Protein AF-A0A4S8JT62-F1 (afdb_monomer_lite)

Foldseek 3Di:
DDLLVLLVVLQCQLPDPDHDQLFAPPDPVDHVVVVVNLVSLLVNLVQCVDPVSVVVDDPVSLVSNLVSLVSSLVVLLVSLVVQLVVLLVVLVVVDVDPPVSLVVSLVSSVRGRHVSNLVSSVSSDDPVSVVSSVVSVVVSDRPPPPPPPPDDDDPDDDDDDDD

Organism: Musa balbisiana (NCBI:txid52838)

InterPro domains:
  IPR039900 Pat1-like [PTHR21551] (1-146)

Sequence (163 aa):
MELNALGACLAAIVCSPEQPPLRPVGSSAGDGATVVVKSILDRATDLLSDPQAANSCSISNRTLWQASFDAFFGLLTKYCLSKYDSILQMLLIQAPNDAIVGSEATRAISREMPVDLLRASLPHTDEHQHKVLLDFAQRLMPVTGFSAHGSDSGSVTYESVPG

pLDDT: mean 82.39, std 18.38, range [33.06, 98.44]

Secondary structure (DSSP, 8-state):
--HHHHHHHHHHHHH-SS----PPTT-TT--HHHHHHHHHHHHHHHHHH-HHHHHHS-HHHHHHHHHHHHHHHHHHHHHHHHHHHHHHHHHHHH---HHHHHHHHHHHHHHHS-HHHHHHHGGG--HHHHHHHHHHHHHHS-----------------PPPP-

Radius of gyration: 24.17 Å; chains: 1; bounding box: 38×58×89 Å

Structure (mmCIF, N/CA/C/O backbone):
data_AF-A0A4S8JT62-F1
#
_entry.id   AF-A0A4S8JT62-F1
#
loop_
_atom_site.group_PDB
_atom_site.id
_atom_site.type_symbol
_atom_site.label_atom_id
_atom_site.label_alt_id
_atom_site.label_comp_id
_atom_site.label_asym_id
_atom_site.label_entity_id
_atom_site.label_seq_id
_atom_site.pdbx_PDB_ins_code
_atom_site.Cartn_x
_atom_site.Cartn_y
_atom_site.Cartn_z
_atom_site.occupancy
_atom_site.B_iso_or_equiv
_atom_site.auth_seq_id
_atom_site.auth_comp_id
_atom_site.auth_asym_id
_atom_site.auth_atom_id
_atom_site.pdbx_PDB_model_num
ATOM 1 N N . MET A 1 1 ? 0.678 -2.552 -18.488 1.00 83.25 1 MET A N 1
ATOM 2 C CA . MET A 1 1 ? 1.171 -1.173 -18.285 1.00 83.25 1 MET A CA 1
ATOM 3 C C . MET A 1 1 ? 2.641 -1.235 -17.919 1.00 83.25 1 MET A C 1
ATOM 5 O O . MET A 1 1 ? 3.021 -2.193 -17.251 1.00 83.25 1 MET A O 1
ATOM 9 N N . GLU A 1 2 ? 3.416 -0.249 -18.368 1.00 90.94 2 GL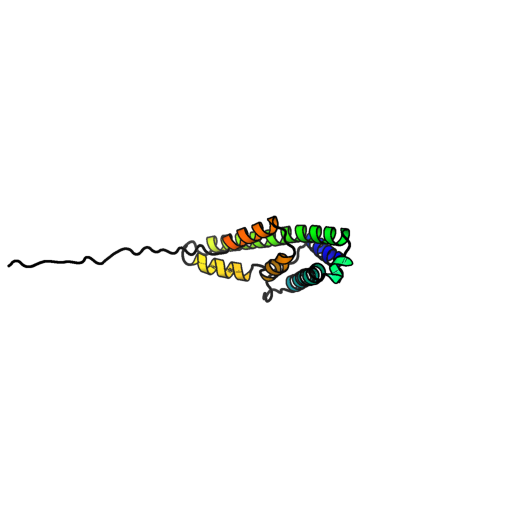U A N 1
ATOM 10 C CA . GLU A 1 2 ? 4.840 -0.071 -18.049 1.00 90.94 2 GLU A CA 1
ATOM 11 C C . GLU A 1 2 ? 5.031 0.629 -16.696 1.00 90.94 2 GLU A C 1
ATOM 13 O O . GLU A 1 2 ? 4.135 1.335 -16.229 1.00 90.94 2 GLU A O 1
ATOM 18 N N . LEU A 1 3 ? 6.210 0.475 -16.085 1.00 92.38 3 LEU A N 1
ATOM 19 C CA . LEU A 1 3 ? 6.491 0.973 -14.732 1.00 92.38 3 LEU A CA 1
ATOM 20 C C . LEU A 1 3 ? 6.310 2.499 -14.593 1.00 92.38 3 LEU A C 1
ATOM 22 O O . LEU A 1 3 ? 5.787 2.977 -13.589 1.00 92.38 3 LEU A O 1
ATOM 26 N N . ASN A 1 4 ? 6.680 3.272 -15.618 1.00 93.19 4 ASN A N 1
ATOM 27 C CA . ASN A 1 4 ? 6.497 4.727 -15.630 1.00 93.19 4 ASN A CA 1
ATOM 28 C C . ASN A 1 4 ? 5.013 5.140 -15.612 1.00 93.19 4 ASN A C 1
ATOM 30 O O . ASN A 1 4 ? 4.646 6.079 -14.911 1.00 93.19 4 ASN A O 1
ATOM 34 N N . ALA A 1 5 ? 4.157 4.427 -16.347 1.00 95.25 5 ALA A N 1
ATOM 35 C CA . ALA A 1 5 ? 2.722 4.668 -16.382 1.00 95.25 5 ALA A CA 1
ATOM 36 C C . ALA A 1 5 ? 2.072 4.307 -15.041 1.00 95.25 5 ALA A C 1
ATOM 38 O O . ALA A 1 5 ? 1.215 5.043 -14.562 1.00 95.25 5 ALA A O 1
ATOM 39 N N . LEU A 1 6 ? 2.517 3.217 -14.406 1.00 96.62 6 LEU A N 1
ATOM 40 C CA . LEU A 1 6 ? 2.078 2.847 -13.057 1.00 96.62 6 LEU A CA 1
ATOM 41 C C . LEU A 1 6 ? 2.457 3.926 -12.030 1.00 96.62 6 LEU A C 1
ATOM 43 O O . LEU A 1 6 ? 1.610 4.333 -11.236 1.00 96.62 6 LEU A O 1
ATOM 47 N N . GLY A 1 7 ? 3.692 4.438 -12.093 1.00 96.38 7 GLY A N 1
ATOM 48 C CA . GLY A 1 7 ? 4.142 5.549 -11.250 1.00 96.38 7 GLY A CA 1
ATOM 49 C C . GLY A 1 7 ? 3.297 6.807 -11.458 1.00 96.38 7 GLY A C 1
ATOM 50 O O . GLY A 1 7 ? 2.800 7.385 -10.495 1.00 96.38 7 GLY A O 1
ATOM 51 N N . ALA A 1 8 ? 3.030 7.177 -12.713 1.00 96.50 8 ALA A N 1
ATOM 52 C CA . ALA A 1 8 ? 2.161 8.308 -13.035 1.00 96.50 8 ALA A CA 1
ATOM 53 C C . ALA A 1 8 ? 0.728 8.136 -12.495 1.00 96.50 8 ALA A C 1
ATOM 55 O O . ALA A 1 8 ? 0.136 9.107 -12.028 1.00 96.50 8 ALA A O 1
ATOM 56 N N . CYS A 1 9 ? 0.174 6.918 -12.503 1.00 97.25 9 CYS A N 1
ATOM 57 C CA . CYS A 1 9 ? -1.130 6.646 -11.897 1.00 97.25 9 CYS A CA 1
ATOM 58 C C . CYS A 1 9 ? -1.132 6.869 -10.377 1.00 97.25 9 CYS A C 1
ATOM 60 O O . CYS A 1 9 ? -2.070 7.479 -9.866 1.00 97.25 9 CYS A O 1
ATOM 62 N N . LEU A 1 10 ? -0.091 6.434 -9.655 1.00 97.44 10 LEU A N 1
ATOM 63 C CA . LEU A 1 10 ? 0.035 6.722 -8.218 1.00 97.44 10 LEU A CA 1
ATOM 64 C C . LEU A 1 10 ? 0.201 8.220 -7.956 1.00 97.44 10 LEU A C 1
ATOM 66 O O . LEU A 1 10 ? -0.480 8.770 -7.092 1.00 97.44 10 LEU A O 1
ATOM 70 N N . ALA A 1 11 ? 1.041 8.897 -8.740 1.00 96.88 11 ALA A N 1
ATOM 71 C CA . ALA A 1 11 ? 1.215 10.340 -8.638 1.00 96.88 11 ALA A CA 1
ATOM 72 C C . ALA A 1 11 ? -0.112 11.085 -8.860 1.00 96.88 11 ALA A C 1
ATOM 74 O O . ALA A 1 11 ? -0.444 11.987 -8.097 1.00 96.88 11 ALA A O 1
ATOM 75 N N . ALA A 1 12 ? -0.918 10.668 -9.841 1.00 96.56 12 ALA A N 1
ATOM 76 C CA . ALA A 1 12 ? -2.232 11.255 -10.093 1.00 96.56 12 ALA A CA 1
ATOM 77 C C . ALA A 1 12 ? -3.192 11.095 -8.902 1.00 96.56 12 ALA A C 1
ATOM 79 O O . ALA A 1 12 ? -3.928 12.025 -8.585 1.00 96.56 12 ALA A O 1
ATOM 80 N N . ILE A 1 13 ? -3.159 9.951 -8.210 1.00 96.19 13 ILE A N 1
ATOM 81 C CA . ILE A 1 13 ? -3.948 9.729 -6.989 1.00 96.19 13 ILE A CA 1
ATOM 82 C C . ILE A 1 13 ? -3.513 10.692 -5.882 1.00 96.19 13 ILE A C 1
ATOM 84 O O . ILE A 1 13 ? -4.358 11.323 -5.251 1.00 96.19 13 ILE A O 1
ATOM 88 N N . VAL A 1 14 ? -2.202 10.824 -5.662 1.00 96.25 14 VAL A N 1
ATOM 89 C CA . VAL A 1 14 ? -1.638 11.702 -4.626 1.00 96.25 14 VAL A CA 1
ATOM 90 C C . VAL A 1 14 ? -1.931 13.174 -4.918 1.00 96.25 14 VAL A C 1
ATOM 92 O O . VAL A 1 14 ? -2.268 13.929 -4.009 1.00 96.25 14 VAL A O 1
ATOM 95 N N . CYS A 1 15 ? -1.828 13.582 -6.182 1.00 94.75 15 CYS A N 1
ATOM 96 C CA . CYS A 1 15 ? -2.073 14.952 -6.621 1.00 94.75 15 CYS A CA 1
ATOM 97 C C . CYS A 1 15 ? -3.563 15.290 -6.784 1.00 94.75 15 CYS A C 1
ATOM 99 O O . CYS A 1 15 ? -3.887 16.445 -7.065 1.00 94.75 15 CYS A O 1
ATOM 101 N N . SER A 1 16 ? -4.467 14.319 -6.631 1.00 95.25 16 SER A N 1
ATOM 102 C CA . SER A 1 16 ? -5.902 14.565 -6.747 1.00 95.25 16 SER A CA 1
ATOM 103 C C . SER A 1 16 ? -6.385 15.490 -5.620 1.00 95.25 16 SER A C 1
ATOM 105 O O . SER A 1 16 ? -6.052 15.247 -4.454 1.00 95.25 16 SER A O 1
ATOM 107 N N . PRO A 1 17 ? -7.206 16.518 -5.922 1.00 89.56 17 PRO A N 1
ATOM 108 C CA . PRO A 1 17 ? -7.830 17.354 -4.894 1.00 89.56 17 PRO A CA 1
ATOM 109 C C . PRO A 1 17 ? -8.825 16.561 -4.034 1.00 89.56 17 PRO A C 1
ATOM 111 O O . PRO A 1 17 ? -9.055 16.911 -2.880 1.00 89.56 17 PRO A O 1
ATOM 114 N N . GLU A 1 18 ? -9.380 15.479 -4.584 1.00 92.00 18 GLU A N 1
ATOM 115 C CA . GLU A 1 18 ? -10.240 14.530 -3.885 1.00 92.00 18 GLU A CA 1
ATOM 116 C C . GLU A 1 18 ? -9.605 13.142 -3.975 1.00 92.00 18 GLU A C 1
ATOM 118 O O . GLU A 1 18 ? -9.593 12.507 -5.036 1.00 92.00 18 GLU A O 1
ATOM 123 N N . GLN A 1 19 ? -9.001 12.687 -2.876 1.00 91.19 19 GLN A N 1
ATOM 124 C CA . GLN A 1 19 ? -8.362 11.376 -2.865 1.00 91.19 19 GLN A CA 1
ATOM 125 C C . GLN A 1 19 ? -9.421 10.273 -2.780 1.00 91.19 19 GLN A C 1
ATOM 127 O O . GLN A 1 19 ? -10.398 10.404 -2.037 1.00 91.19 19 GLN A O 1
ATOM 132 N N . PRO A 1 20 ? -9.242 9.168 -3.522 1.00 89.62 20 PRO A N 1
ATOM 133 C CA . PRO A 1 20 ? -10.223 8.107 -3.531 1.00 89.62 20 PRO A CA 1
ATOM 134 C C . PRO A 1 20 ? -10.307 7.433 -2.153 1.00 89.62 20 PRO A C 1
ATOM 136 O O . PRO A 1 20 ? -9.300 7.309 -1.448 1.00 89.62 20 PRO A O 1
ATOM 139 N N . PRO A 1 21 ? -11.488 6.933 -1.764 1.00 90.00 21 PRO A N 1
ATOM 140 C CA . PRO A 1 21 ? -11.632 6.207 -0.515 1.00 90.00 21 PRO A CA 1
ATOM 141 C C . PRO A 1 21 ? -10.896 4.862 -0.601 1.00 90.00 21 PRO A C 1
ATOM 143 O O . PRO A 1 21 ? -11.281 3.978 -1.365 1.00 90.00 21 PRO A O 1
ATOM 146 N N . LEU A 1 22 ? -9.861 4.689 0.221 1.00 94.06 22 LEU A N 1
ATOM 147 C CA . LEU A 1 22 ? -9.063 3.462 0.308 1.00 94.06 22 LEU A CA 1
ATOM 148 C C . LEU A 1 22 ? -9.745 2.427 1.217 1.00 94.06 22 LEU A C 1
ATOM 150 O O . LEU A 1 22 ? -9.247 2.102 2.288 1.00 94.06 22 LEU A O 1
ATOM 154 N N . ARG A 1 23 ? -10.935 1.952 0.837 1.00 93.38 23 ARG A N 1
ATOM 155 C CA . ARG A 1 23 ? -11.677 0.935 1.612 1.00 93.38 23 ARG A CA 1
ATOM 156 C C . ARG A 1 23 ? -11.108 -0.467 1.366 1.00 93.38 23 ARG A C 1
ATOM 158 O O . ARG A 1 23 ? -10.587 -0.700 0.283 1.00 93.38 23 ARG A O 1
ATOM 165 N N . PRO A 1 24 ? -11.217 -1.426 2.293 1.00 92.38 24 PRO A N 1
ATOM 166 C CA . PRO A 1 24 ? -10.809 -2.803 2.012 1.00 92.38 24 PRO A CA 1
ATOM 167 C C . PRO A 1 24 ? -11.625 -3.435 0.878 1.00 92.38 24 PRO A C 1
ATOM 169 O O . PRO A 1 24 ? -12.753 -3.015 0.595 1.00 92.38 24 PRO A O 1
ATOM 172 N N . VAL A 1 25 ? -11.055 -4.464 0.248 1.00 92.56 25 VAL A N 1
ATOM 173 C CA . VAL A 1 25 ? -11.743 -5.235 -0.796 1.00 92.56 25 VAL A CA 1
ATOM 174 C C . VAL A 1 25 ? -12.981 -5.916 -0.204 1.00 92.56 25 VAL A C 1
ATOM 176 O O . VAL A 1 25 ? -12.954 -6.439 0.910 1.00 92.56 25 VAL A O 1
ATOM 179 N N . GLY A 1 26 ? -14.092 -5.887 -0.939 1.00 89.31 26 GLY A N 1
ATOM 180 C CA . GLY A 1 26 ? -15.390 -6.394 -0.493 1.00 89.31 26 GLY A CA 1
ATOM 181 C C . GLY A 1 26 ? -16.186 -5.428 0.391 1.00 89.31 26 GLY A C 1
ATOM 182 O O . GLY A 1 26 ? -17.219 -5.816 0.940 1.00 89.31 26 GLY A O 1
ATOM 183 N N . SER A 1 27 ? -15.746 -4.172 0.545 1.00 89.38 27 SER A N 1
ATOM 184 C CA . SER A 1 27 ? -16.517 -3.157 1.270 1.00 89.38 27 SER A CA 1
ATOM 185 C C . SER A 1 27 ? -17.867 -2.888 0.592 1.00 89.38 27 SER A C 1
ATOM 187 O O . SER A 1 27 ? -17.935 -2.583 -0.598 1.00 89.38 27 SER A O 1
ATOM 189 N N . SER A 1 28 ? -18.956 -2.929 1.366 1.00 88.56 28 SER A N 1
ATOM 190 C CA . SER A 1 28 ? -20.326 -2.691 0.872 1.00 88.56 28 SER A CA 1
ATOM 191 C C . SER A 1 28 ? -20.547 -1.287 0.291 1.00 88.56 28 SER A C 1
ATOM 193 O O . SER A 1 28 ? -21.410 -1.107 -0.562 1.00 88.56 28 SER A O 1
ATOM 195 N N . ALA A 1 29 ? -19.745 -0.303 0.709 1.00 88.25 29 ALA A N 1
ATOM 196 C CA . ALA A 1 29 ? -19.757 1.061 0.175 1.00 88.25 29 ALA A CA 1
ATOM 197 C C . ALA A 1 29 ? -18.949 1.213 -1.134 1.00 88.25 29 ALA A C 1
ATOM 199 O O . ALA A 1 29 ? -18.743 2.332 -1.609 1.00 88.25 29 ALA A O 1
ATOM 200 N N . GLY A 1 30 ? -18.467 0.100 -1.694 1.00 92.31 30 GLY A N 1
ATOM 201 C CA . GLY A 1 30 ? -17.650 0.039 -2.899 1.00 92.31 30 GLY A CA 1
ATOM 202 C C . GLY A 1 30 ? -16.148 0.074 -2.612 1.00 92.31 30 GLY A C 1
ATOM 203 O O . GLY A 1 30 ? -15.668 0.827 -1.757 1.00 92.31 30 GLY A O 1
ATOM 204 N N . ASP A 1 31 ? -15.412 -0.722 -3.385 1.00 94.88 31 ASP A N 1
ATOM 205 C CA . ASP A 1 31 ? -13.972 -0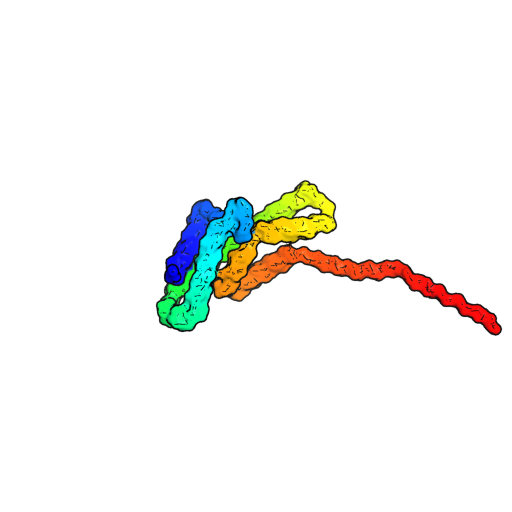.979 -3.274 1.00 94.88 31 ASP A CA 1
ATOM 206 C C . ASP A 1 31 ? -13.212 -0.750 -4.596 1.00 94.88 31 ASP A C 1
ATOM 208 O O . ASP A 1 31 ? -12.023 -1.047 -4.692 1.00 94.88 31 ASP A O 1
ATOM 212 N N . GLY A 1 32 ? -13.870 -0.185 -5.616 1.00 94.69 32 GLY A N 1
ATOM 213 C CA . GLY A 1 32 ? -13.301 -0.054 -6.963 1.00 94.69 32 GLY A CA 1
ATOM 214 C C . GLY A 1 32 ? -11.968 0.699 -7.003 1.00 94.69 32 GLY A C 1
ATOM 215 O O . GLY A 1 32 ? -11.046 0.280 -7.700 1.00 94.69 32 GLY A O 1
ATOM 216 N N . ALA A 1 33 ? -11.823 1.761 -6.205 1.00 94.69 33 ALA A N 1
ATOM 217 C CA . ALA A 1 33 ? -10.552 2.471 -6.077 1.00 94.69 33 ALA A CA 1
ATOM 218 C C . ALA A 1 33 ? -9.437 1.554 -5.557 1.00 94.69 33 ALA A C 1
ATOM 220 O O . ALA A 1 33 ? -8.357 1.491 -6.139 1.00 94.69 33 ALA A O 1
ATOM 221 N N . THR A 1 34 ? -9.717 0.801 -4.497 1.00 95.88 34 THR A N 1
ATOM 222 C CA . THR A 1 34 ? -8.774 -0.149 -3.907 1.00 95.88 34 THR A CA 1
ATOM 223 C C . THR A 1 34 ? -8.394 -1.251 -4.881 1.00 95.88 34 THR A C 1
ATOM 225 O O . THR A 1 34 ? -7.214 -1.564 -4.994 1.00 95.88 34 THR A O 1
ATOM 228 N N . VAL A 1 35 ? -9.347 -1.799 -5.637 1.00 96.81 35 VAL A N 1
ATOM 229 C CA . VAL A 1 35 ? -9.067 -2.823 -6.657 1.00 96.81 35 VAL A CA 1
ATOM 230 C C . VAL A 1 35 ? -8.120 -2.289 -7.736 1.00 96.81 35 VAL A C 1
ATOM 232 O O . VAL A 1 35 ? -7.162 -2.971 -8.108 1.00 96.81 35 V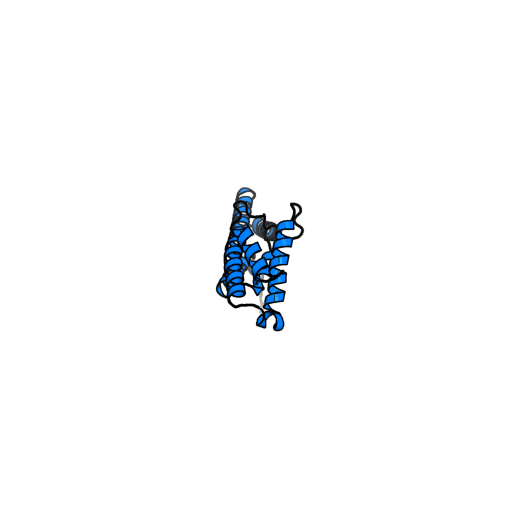AL A O 1
ATOM 235 N N . VAL A 1 36 ? -8.336 -1.058 -8.210 1.00 97.00 36 VAL A N 1
ATOM 236 C CA . VAL A 1 36 ? -7.465 -0.420 -9.212 1.00 97.00 36 VAL A CA 1
ATOM 237 C C . VAL A 1 36 ? -6.066 -0.173 -8.650 1.00 97.00 36 VAL A C 1
ATOM 239 O O . VAL A 1 36 ? -5.080 -0.555 -9.278 1.00 97.00 36 VAL A O 1
ATOM 242 N N . VAL A 1 37 ? -5.963 0.414 -7.456 1.00 97.81 37 VAL A N 1
ATOM 243 C CA . VAL A 1 37 ? -4.667 0.694 -6.818 1.00 97.81 37 VAL A CA 1
ATOM 244 C C . VAL A 1 37 ? -3.909 -0.594 -6.518 1.00 97.81 37 VAL A C 1
ATOM 246 O O . VAL A 1 37 ? -2.722 -0.689 -6.817 1.00 97.81 37 VAL A O 1
ATOM 249 N N . LYS A 1 38 ? -4.591 -1.620 -6.003 1.00 97.88 38 LYS A N 1
ATOM 250 C CA . LYS A 1 38 ? -4.000 -2.940 -5.784 1.00 97.88 38 LYS A CA 1
ATOM 251 C C . LYS A 1 38 ? -3.457 -3.520 -7.090 1.00 97.88 38 LYS A C 1
ATOM 253 O O . LYS A 1 38 ? -2.326 -3.980 -7.116 1.00 97.88 38 LYS A O 1
ATOM 258 N N . SER A 1 39 ? -4.217 -3.423 -8.182 1.00 97.94 39 SER A N 1
ATOM 259 C CA . SER A 1 39 ? -3.780 -3.902 -9.500 1.00 97.94 39 SER A CA 1
ATOM 260 C C . SER A 1 39 ? -2.539 -3.159 -10.016 1.00 97.94 39 SER A C 1
ATOM 262 O O . SER A 1 39 ? -1.693 -3.762 -10.674 1.00 97.94 39 SER A O 1
ATOM 264 N N . ILE A 1 40 ? -2.403 -1.862 -9.709 1.00 98.00 40 ILE A N 1
ATOM 265 C CA . ILE A 1 40 ? -1.200 -1.073 -10.019 1.00 98.00 40 ILE A CA 1
ATOM 266 C C . ILE A 1 40 ? 0.007 -1.600 -9.233 1.00 98.00 40 ILE A C 1
ATOM 268 O O . ILE A 1 40 ? 1.061 -1.831 -9.827 1.00 98.00 40 ILE A O 1
ATOM 272 N N . LEU A 1 41 ? -0.154 -1.808 -7.923 1.00 98.19 41 LEU A N 1
ATOM 273 C CA . LEU A 1 41 ? 0.903 -2.307 -7.038 1.00 98.19 41 LEU A CA 1
ATOM 274 C C . LEU A 1 41 ? 1.332 -3.731 -7.414 1.00 98.19 41 LEU A C 1
ATOM 276 O O . LEU A 1 41 ? 2.526 -3.976 -7.571 1.00 98.19 41 LEU A O 1
ATOM 280 N N . ASP A 1 42 ? 0.374 -4.634 -7.632 1.00 97.56 42 ASP A N 1
ATOM 281 C CA . ASP A 1 42 ? 0.631 -6.018 -8.045 1.00 97.56 42 ASP A CA 1
ATOM 282 C C . ASP A 1 42 ? 1.392 -6.043 -9.380 1.00 97.56 42 ASP A C 1
ATOM 284 O O . ASP A 1 42 ? 2.421 -6.704 -9.516 1.00 97.56 42 ASP A O 1
ATOM 288 N N . ARG A 1 43 ? 0.951 -5.242 -10.362 1.00 96.12 43 ARG A N 1
ATOM 289 C CA . ARG A 1 43 ? 1.629 -5.170 -11.660 1.00 96.12 43 ARG A CA 1
ATOM 290 C C . ARG A 1 43 ? 3.048 -4.614 -11.544 1.00 96.12 43 ARG A C 1
ATOM 292 O O . ARG A 1 43 ? 3.928 -5.040 -12.292 1.00 96.12 43 ARG A O 1
ATOM 299 N N . ALA A 1 44 ? 3.284 -3.653 -10.655 1.00 95.56 44 ALA A N 1
ATOM 300 C CA . ALA A 1 44 ? 4.630 -3.157 -10.405 1.00 95.56 44 ALA A CA 1
ATOM 301 C C . ALA A 1 44 ? 5.507 -4.234 -9.752 1.00 95.56 44 ALA A C 1
ATOM 303 O O . ALA A 1 44 ? 6.675 -4.353 -10.115 1.00 95.56 44 ALA A O 1
ATOM 304 N N . THR A 1 45 ? 4.950 -5.055 -8.855 1.00 95.56 45 THR A N 1
ATOM 305 C CA . THR A 1 45 ? 5.667 -6.186 -8.252 1.00 95.56 45 THR A CA 1
ATOM 306 C C . THR A 1 45 ? 6.129 -7.164 -9.323 1.00 95.56 45 THR A C 1
ATOM 308 O O . THR A 1 45 ? 7.302 -7.533 -9.319 1.00 95.56 45 THR A O 1
ATOM 311 N N . ASP A 1 46 ? 5.265 -7.512 -10.280 1.00 93.62 46 ASP A N 1
ATOM 312 C CA . ASP A 1 46 ? 5.631 -8.384 -11.403 1.00 93.62 46 ASP A CA 1
ATOM 313 C C . ASP A 1 46 ? 6.813 -7.812 -12.203 1.00 93.62 46 ASP A C 1
ATOM 315 O O . ASP A 1 46 ? 7.794 -8.504 -12.468 1.00 93.62 46 ASP A O 1
ATOM 319 N N . LEU A 1 47 ? 6.741 -6.525 -12.565 1.00 92.06 47 LEU A N 1
ATOM 320 C CA . LEU A 1 47 ? 7.759 -5.857 -13.385 1.00 92.06 47 LEU A CA 1
ATOM 321 C C . LEU A 1 47 ? 9.103 -5.691 -12.670 1.00 92.06 47 LEU A C 1
ATOM 323 O O . LEU A 1 47 ? 10.151 -5.713 -13.311 1.00 92.06 47 LEU A O 1
ATOM 327 N N . LEU A 1 48 ? 9.077 -5.466 -11.357 1.00 90.00 48 LEU A N 1
ATOM 328 C CA . LEU A 1 48 ? 10.282 -5.261 -10.557 1.00 90.00 48 LEU A CA 1
ATOM 329 C C . LEU A 1 48 ? 10.945 -6.580 -10.154 1.00 90.00 48 LEU A C 1
ATOM 331 O O . LEU A 1 48 ? 12.160 -6.596 -9.958 1.00 90.00 48 LEU A O 1
ATOM 335 N N . SER A 1 49 ? 10.163 -7.658 -10.059 1.00 89.12 49 SER A N 1
ATOM 336 C CA . SER A 1 49 ? 10.635 -8.991 -9.670 1.00 89.12 49 SER A CA 1
ATOM 337 C C . SER A 1 49 ? 11.123 -9.825 -10.857 1.00 89.12 49 SER A C 1
ATOM 339 O O . SER A 1 49 ? 11.904 -10.752 -10.653 1.00 89.12 49 SER A O 1
ATOM 341 N N . ASP A 1 50 ? 10.690 -9.519 -12.086 1.00 84.81 50 ASP A N 1
ATOM 342 C CA . ASP A 1 50 ? 11.150 -10.206 -13.297 1.00 84.81 50 ASP A CA 1
ATOM 343 C C . ASP A 1 50 ? 12.597 -9.797 -13.661 1.00 84.81 50 ASP A C 1
ATOM 345 O O . ASP A 1 50 ? 12.840 -8.642 -14.034 1.00 84.81 50 ASP A O 1
ATOM 349 N N . PRO A 1 51 ? 13.574 -10.727 -13.627 1.00 74.00 51 PRO A N 1
ATOM 350 C CA . PRO A 1 51 ? 14.964 -10.442 -13.984 1.00 74.00 51 PRO A CA 1
ATOM 351 C C . PRO A 1 51 ? 15.148 -9.963 -15.431 1.00 74.00 51 PRO A C 1
ATOM 353 O O . PRO A 1 51 ? 16.104 -9.244 -15.721 1.00 74.00 51 PRO A O 1
ATOM 356 N N . GLN A 1 52 ? 14.260 -10.355 -16.352 1.00 73.81 52 GLN A N 1
ATOM 357 C CA . GLN A 1 52 ? 14.330 -9.944 -17.757 1.00 73.81 52 GLN A CA 1
ATOM 358 C C . GLN A 1 52 ? 13.806 -8.517 -17.937 1.00 73.81 52 GLN A C 1
ATOM 360 O O . GLN A 1 52 ? 14.490 -7.685 -18.538 1.00 73.81 52 GLN A O 1
ATOM 365 N N . ALA A 1 53 ? 12.655 -8.196 -17.337 1.00 68.81 53 ALA A N 1
ATOM 366 C CA . ALA A 1 53 ? 12.143 -6.827 -17.280 1.00 68.81 53 ALA A CA 1
ATOM 367 C C . ALA A 1 53 ? 13.093 -5.885 -16.521 1.00 68.81 53 ALA A C 1
ATOM 369 O O . ALA A 1 53 ? 13.194 -4.693 -16.838 1.00 68.81 53 ALA A O 1
ATOM 370 N N . ALA A 1 54 ? 13.841 -6.420 -15.550 1.00 63.19 54 ALA A N 1
ATOM 371 C CA . ALA A 1 54 ? 14.769 -5.636 -14.760 1.00 63.19 54 ALA A CA 1
ATOM 372 C C . ALA A 1 54 ? 15.921 -5.043 -15.583 1.00 63.19 54 ALA A C 1
ATOM 374 O O . ALA A 1 54 ? 16.347 -3.924 -15.284 1.00 63.19 54 ALA A O 1
ATOM 375 N N . ASN A 1 55 ? 16.355 -5.754 -16.628 1.00 64.62 55 ASN A N 1
ATOM 376 C CA . ASN A 1 55 ? 17.405 -5.328 -17.555 1.00 64.62 55 ASN A CA 1
ATOM 377 C C . ASN A 1 55 ? 16.912 -4.295 -18.580 1.00 64.62 55 ASN A C 1
ATOM 379 O O . ASN A 1 55 ? 17.703 -3.497 -19.076 1.00 64.62 55 ASN A O 1
ATOM 383 N N . SER A 1 56 ? 15.611 -4.286 -18.889 1.00 69.69 56 SER A N 1
ATOM 384 C CA . SER A 1 56 ? 14.993 -3.300 -19.788 1.00 69.69 56 SER A CA 1
ATOM 385 C C . SER A 1 56 ? 14.475 -2.051 -19.069 1.00 69.69 56 SER A C 1
ATOM 387 O O . SER A 1 56 ? 14.233 -1.026 -19.706 1.00 69.69 56 SER A O 1
ATOM 389 N N . CYS A 1 57 ? 14.280 -2.110 -17.749 1.00 74.88 57 CYS A N 1
ATOM 390 C CA . CYS A 1 57 ? 13.764 -0.985 -16.980 1.00 74.88 57 CYS A CA 1
ATOM 391 C C . CYS A 1 57 ? 14.862 0.049 -16.700 1.00 74.88 57 CYS A C 1
ATOM 393 O O . CYS A 1 57 ? 15.794 -0.206 -15.935 1.00 74.88 57 CYS A O 1
ATOM 395 N N . SER A 1 58 ? 14.715 1.253 -17.261 1.00 85.38 58 SER A N 1
ATOM 396 C CA . SER A 1 58 ? 15.653 2.353 -17.022 1.00 85.38 58 SER A CA 1
ATOM 397 C C . SER A 1 58 ? 15.704 2.759 -15.544 1.00 85.38 58 SER A C 1
ATOM 399 O O . SER A 1 58 ? 14.711 2.664 -14.813 1.00 85.38 58 SER A O 1
ATOM 401 N N . ILE A 1 59 ? 16.861 3.270 -15.113 1.00 85.81 59 ILE A N 1
ATOM 402 C CA . ILE A 1 59 ? 17.059 3.811 -13.759 1.00 85.81 59 ILE A CA 1
ATOM 403 C C . ILE A 1 59 ? 16.022 4.905 -13.471 1.00 85.81 59 ILE A C 1
ATOM 405 O O . ILE A 1 59 ? 15.379 4.880 -12.428 1.00 85.81 59 ILE A O 1
ATOM 409 N N . SER A 1 60 ? 15.781 5.805 -14.428 1.00 88.94 60 SER A N 1
ATOM 410 C CA . SER A 1 60 ? 14.801 6.889 -14.293 1.00 88.94 60 SER A CA 1
ATOM 411 C C . SER A 1 60 ? 13.376 6.385 -14.053 1.00 88.94 60 SER A C 1
ATOM 413 O O . SER A 1 60 ? 12.660 6.968 -13.242 1.00 88.94 60 SER A O 1
ATOM 415 N N . ASN A 1 61 ? 12.966 5.289 -14.703 1.00 91.06 61 ASN A N 1
ATOM 416 C CA . ASN A 1 61 ? 11.641 4.701 -14.488 1.00 91.06 61 ASN A CA 1
ATOM 417 C C . ASN A 1 61 ? 11.508 4.121 -13.074 1.00 91.06 61 ASN A C 1
ATOM 419 O O . ASN A 1 61 ? 10.456 4.270 -12.457 1.00 91.06 61 ASN A O 1
ATOM 423 N N . ARG A 1 62 ? 12.576 3.509 -12.543 1.00 91.19 62 ARG A N 1
ATOM 424 C CA . ARG A 1 62 ? 12.605 3.014 -11.157 1.00 91.19 62 ARG A CA 1
ATOM 425 C C . ARG A 1 62 ? 12.561 4.156 -10.151 1.00 91.19 62 ARG A C 1
ATOM 427 O O . ARG A 1 62 ? 11.804 4.082 -9.193 1.00 91.19 62 ARG A O 1
ATOM 434 N N . THR A 1 63 ? 13.319 5.225 -10.390 1.00 93.62 63 THR A N 1
ATOM 435 C CA . THR A 1 63 ? 13.306 6.417 -9.532 1.00 93.62 63 THR A CA 1
ATOM 436 C C . THR A 1 63 ? 11.931 7.082 -9.517 1.00 93.62 63 THR A C 1
ATOM 438 O O . THR A 1 63 ? 11.436 7.423 -8.448 1.00 93.62 63 THR A O 1
ATOM 441 N N . LEU A 1 64 ? 11.287 7.229 -10.681 1.00 94.38 64 LEU A N 1
ATOM 442 C CA . LEU A 1 64 ? 9.934 7.780 -10.770 1.00 94.38 64 LEU A CA 1
ATOM 443 C C . LEU A 1 64 ? 8.916 6.902 -10.037 1.00 94.38 64 LEU A C 1
ATOM 445 O O . LEU A 1 64 ? 8.079 7.429 -9.304 1.00 94.38 64 LEU A O 1
ATOM 449 N N . TRP A 1 65 ? 8.983 5.581 -10.236 1.00 96.31 65 TRP A N 1
ATOM 450 C CA . TRP A 1 65 ? 8.140 4.634 -9.512 1.00 96.31 65 TRP A CA 1
ATOM 451 C C . TRP A 1 65 ? 8.303 4.793 -8.007 1.00 96.31 65 TRP A C 1
ATOM 453 O O . TRP A 1 65 ? 7.306 5.025 -7.332 1.00 96.31 65 TRP A O 1
ATOM 463 N N . GLN A 1 66 ? 9.541 4.745 -7.507 1.00 96.56 66 GLN A N 1
ATOM 464 C CA . GLN A 1 66 ? 9.805 4.831 -6.075 1.00 96.56 66 GLN A CA 1
ATOM 465 C C . GLN A 1 66 ? 9.287 6.147 -5.496 1.00 96.56 66 GLN A C 1
ATOM 467 O O . GLN A 1 66 ? 8.525 6.125 -4.542 1.00 96.56 66 GLN A O 1
ATOM 472 N N . ALA A 1 67 ? 9.583 7.285 -6.131 1.00 97.38 67 ALA A N 1
ATOM 473 C CA . ALA A 1 67 ? 9.095 8.583 -5.666 1.00 97.38 67 ALA A CA 1
ATOM 474 C C . ALA A 1 67 ? 7.556 8.664 -5.640 1.00 97.38 67 ALA A C 1
ATOM 476 O O . ALA A 1 67 ? 6.967 9.237 -4.722 1.00 97.38 67 ALA A O 1
ATOM 477 N N . SER A 1 68 ? 6.894 8.078 -6.642 1.00 98.00 68 SER A N 1
ATOM 478 C CA . SER A 1 68 ? 5.428 8.042 -6.715 1.00 98.00 68 SER A CA 1
ATOM 479 C C . SER A 1 68 ? 4.834 7.112 -5.656 1.00 98.00 68 SER A C 1
ATOM 481 O O . SER A 1 68 ? 3.818 7.441 -5.042 1.00 98.00 68 SER A O 1
ATOM 483 N N . PHE A 1 69 ? 5.478 5.966 -5.426 1.00 98.44 69 PHE A N 1
ATOM 484 C CA . PHE A 1 69 ? 5.105 5.025 -4.382 1.00 98.44 69 PHE A CA 1
ATOM 485 C C . PHE A 1 69 ? 5.295 5.630 -2.992 1.00 98.44 69 PHE A C 1
ATOM 487 O O . PHE A 1 69 ? 4.367 5.563 -2.198 1.00 98.44 69 PHE A O 1
ATOM 494 N N . ASP A 1 70 ? 6.420 6.284 -2.708 1.00 98.31 70 ASP A N 1
ATOM 495 C CA . ASP A 1 70 ? 6.695 6.900 -1.405 1.00 98.31 70 ASP A CA 1
ATOM 496 C C . ASP A 1 70 ? 5.636 7.951 -1.051 1.00 98.31 70 ASP A C 1
ATOM 498 O O . ASP A 1 70 ? 5.110 7.985 0.066 1.00 98.31 70 ASP A O 1
ATOM 502 N N . ALA A 1 71 ? 5.262 8.779 -2.030 1.00 98.06 71 ALA A N 1
ATOM 503 C CA . ALA A 1 71 ? 4.206 9.768 -1.867 1.00 98.06 71 ALA A CA 1
ATOM 504 C C . ALA A 1 71 ? 2.834 9.109 -1.623 1.00 98.06 71 ALA A C 1
ATOM 506 O O . ALA A 1 71 ? 2.081 9.530 -0.738 1.00 98.06 71 ALA A O 1
ATOM 507 N N . PHE A 1 72 ? 2.520 8.041 -2.362 1.00 98.12 72 PHE A N 1
ATOM 508 C CA . PHE A 1 72 ? 1.305 7.254 -2.149 1.00 98.12 72 PHE A CA 1
ATOM 509 C C . PHE A 1 72 ? 1.301 6.552 -0.784 1.00 98.12 72 PHE A C 1
ATOM 511 O O . PHE A 1 72 ? 0.278 6.536 -0.103 1.00 98.12 72 PHE A O 1
ATOM 518 N N . PHE A 1 73 ? 2.435 6.019 -0.339 1.00 97.88 73 PHE A N 1
ATOM 519 C CA . PHE A 1 73 ? 2.582 5.355 0.949 1.00 97.88 73 PHE A CA 1
ATOM 520 C C . PHE A 1 73 ? 2.345 6.332 2.107 1.00 97.88 73 PHE A C 1
ATOM 522 O O . PHE A 1 73 ? 1.660 5.998 3.077 1.00 97.88 73 PHE A O 1
ATOM 529 N N . GLY A 1 74 ? 2.820 7.575 1.983 1.00 96.38 74 GLY A N 1
ATOM 530 C CA . GLY A 1 74 ? 2.484 8.651 2.918 1.00 96.38 74 GLY A CA 1
ATOM 531 C C . GLY A 1 74 ? 0.975 8.919 3.000 1.00 96.38 74 GLY A C 1
ATOM 532 O O . GLY A 1 74 ? 0.421 9.077 4.089 1.00 96.38 74 GLY A O 1
ATOM 533 N N . LEU A 1 75 ? 0.277 8.909 1.862 1.00 96.44 75 LEU A N 1
ATOM 534 C CA . LEU A 1 75 ? -1.183 9.033 1.813 1.00 96.44 75 LEU A CA 1
ATOM 535 C C . LEU A 1 75 ? -1.881 7.824 2.455 1.00 96.44 75 LEU A C 1
ATOM 537 O O . LEU A 1 75 ? -2.792 8.007 3.265 1.00 96.44 75 LEU A O 1
ATOM 541 N N . LEU A 1 76 ? -1.446 6.603 2.133 1.00 96.12 76 LEU A N 1
ATOM 542 C CA . LEU A 1 76 ? -2.004 5.356 2.661 1.00 96.12 76 LEU A CA 1
ATOM 543 C C . LEU A 1 76 ? -1.862 5.281 4.185 1.00 9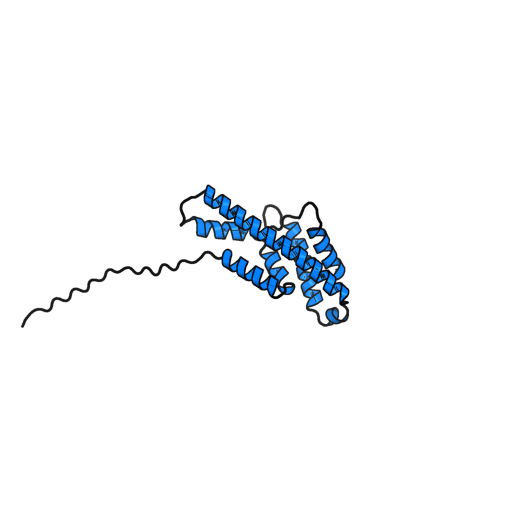6.12 76 LEU A C 1
ATOM 545 O O . LEU A 1 76 ? -2.836 5.023 4.888 1.00 96.12 76 LEU A O 1
ATOM 549 N N . THR A 1 77 ? -0.671 5.556 4.712 1.00 94.50 77 THR A N 1
ATOM 550 C CA . THR A 1 77 ? -0.418 5.543 6.161 1.00 94.50 77 THR A CA 1
ATOM 551 C C . THR A 1 77 ? -1.212 6.625 6.885 1.00 94.50 77 THR A C 1
ATOM 553 O O . THR A 1 77 ? -1.823 6.344 7.917 1.00 94.50 77 THR A O 1
ATOM 556 N N . LYS A 1 78 ? -1.309 7.834 6.316 1.00 93.50 78 LYS A N 1
ATOM 557 C CA . LYS A 1 78 ? -2.177 8.894 6.845 1.00 93.50 78 LYS A CA 1
ATOM 558 C C . LYS A 1 78 ? -3.647 8.470 6.876 1.00 93.50 78 LYS A C 1
ATOM 560 O O . LYS A 1 78 ? -4.328 8.734 7.868 1.00 93.50 78 LYS A O 1
ATOM 565 N N . TYR A 1 79 ? -4.136 7.812 5.824 1.00 93.00 79 TYR A N 1
ATOM 566 C CA . TYR A 1 79 ? -5.499 7.279 5.778 1.00 93.00 79 TYR A CA 1
ATOM 567 C C . TYR A 1 79 ? -5.734 6.257 6.896 1.00 93.00 79 TYR A C 1
ATOM 569 O O . TYR A 1 79 ? -6.697 6.387 7.653 1.00 93.00 79 TYR A O 1
ATOM 577 N N . CYS A 1 80 ? -4.826 5.287 7.045 1.00 92.44 80 CYS A N 1
ATOM 578 C CA . CYS A 1 80 ? -4.895 4.259 8.081 1.00 92.44 80 CYS A CA 1
ATOM 579 C C . CYS A 1 80 ? -4.929 4.859 9.495 1.00 92.44 80 CYS A C 1
ATOM 581 O O . CYS A 1 80 ? -5.794 4.498 10.291 1.00 92.44 80 CYS A O 1
ATOM 583 N N . LEU A 1 81 ? -4.041 5.813 9.794 1.00 90.94 81 LEU A N 1
ATOM 584 C CA . LEU A 1 81 ? -4.014 6.502 11.089 1.00 90.94 81 LEU A CA 1
ATOM 585 C C . LEU A 1 81 ? -5.305 7.289 11.341 1.00 90.94 81 LEU A C 1
ATOM 587 O O . LEU A 1 81 ? -5.922 7.135 12.389 1.00 90.94 81 LEU A O 1
ATOM 591 N N . SER A 1 82 ? -5.775 8.051 10.348 1.00 91.94 82 SER A N 1
ATOM 592 C CA . SER A 1 82 ? -7.012 8.838 10.477 1.00 91.94 82 SER A CA 1
ATOM 593 C C . SER A 1 82 ? -8.230 7.949 10.754 1.00 91.94 82 SER A C 1
ATOM 595 O O . SER A 1 82 ? -9.097 8.297 11.554 1.00 91.94 82 SER A O 1
ATOM 597 N N . LYS A 1 83 ? -8.300 6.782 10.100 1.00 90.81 83 LYS A N 1
ATOM 598 C CA . LYS A 1 83 ? -9.359 5.794 10.328 1.00 90.81 83 LYS A CA 1
ATOM 599 C C . LYS A 1 83 ? -9.273 5.175 11.717 1.00 90.81 83 LYS A C 1
ATOM 601 O O . LYS A 1 83 ? -10.301 5.050 12.374 1.00 90.81 83 LYS A O 1
ATOM 606 N N . TYR A 1 84 ? -8.071 4.820 12.162 1.00 88.69 84 TYR A N 1
ATOM 607 C CA . TYR A 1 84 ? -7.845 4.297 13.504 1.00 88.69 84 TYR A CA 1
ATOM 608 C C . TYR A 1 84 ? -8.298 5.296 14.580 1.00 88.69 84 TYR A C 1
ATOM 610 O O . TYR A 1 84 ? -9.129 4.946 15.417 1.00 88.69 84 TYR A O 1
ATOM 618 N N . ASP A 1 85 ? -7.835 6.547 14.500 1.00 89.12 85 ASP A N 1
ATOM 619 C CA . ASP A 1 85 ? -8.170 7.597 15.469 1.00 89.12 85 ASP A CA 1
ATOM 620 C C . ASP A 1 85 ? -9.677 7.881 15.491 1.00 89.12 85 ASP A C 1
ATOM 622 O O . ASP A 1 85 ? -10.279 7.993 16.559 1.00 89.12 85 ASP A O 1
ATOM 626 N N . SER A 1 86 ? -10.315 7.928 14.316 1.00 90.44 86 SER A N 1
ATOM 627 C CA . SER A 1 86 ? -11.761 8.135 14.203 1.00 90.44 86 SER A CA 1
ATOM 628 C C . SER A 1 86 ? -12.566 7.010 14.861 1.00 90.44 86 SER A C 1
ATOM 630 O O . SER A 1 86 ? -13.529 7.290 15.575 1.00 90.44 86 SER A O 1
ATOM 632 N N . ILE A 1 87 ? -12.170 5.748 14.666 1.00 88.56 87 ILE A N 1
ATOM 633 C CA . ILE A 1 87 ? -12.834 4.595 15.290 1.00 88.56 87 ILE A CA 1
ATOM 634 C C . ILE A 1 87 ? -12.647 4.629 16.807 1.00 88.56 87 ILE A C 1
ATOM 636 O O . ILE A 1 87 ? -13.621 4.465 17.542 1.00 88.56 87 ILE A O 1
ATOM 640 N N . LEU A 1 88 ? -11.423 4.887 17.278 1.00 85.44 88 LEU A N 1
ATOM 641 C CA . LEU A 1 88 ? -11.121 4.973 18.706 1.00 85.44 88 LEU A CA 1
ATOM 642 C C . LEU A 1 88 ? -11.943 6.083 19.376 1.00 85.44 88 LEU A C 1
ATOM 644 O O . LEU A 1 88 ? -12.554 5.862 20.419 1.00 85.44 88 LEU A O 1
ATOM 648 N N . GLN A 1 89 ? -12.025 7.254 18.739 1.00 86.31 89 GLN A N 1
ATOM 649 C CA . GLN A 1 89 ? -12.824 8.374 19.224 1.00 86.31 89 GLN A CA 1
ATOM 650 C C . GLN A 1 89 ? -14.316 8.029 19.293 1.00 86.31 89 GLN A C 1
ATOM 652 O O . GLN A 1 89 ? -14.962 8.344 20.292 1.00 86.31 89 GLN A O 1
ATOM 657 N N . MET A 1 90 ? -14.876 7.369 18.270 1.00 86.44 90 MET A N 1
ATOM 658 C CA . MET A 1 90 ? -16.283 6.957 18.314 1.00 86.44 90 MET A CA 1
ATOM 659 C C . MET A 1 90 ? -16.558 5.974 19.453 1.00 86.44 90 MET A C 1
ATOM 661 O O . MET A 1 90 ? -17.571 6.109 20.137 1.00 86.44 90 MET A O 1
ATOM 665 N N . LEU A 1 91 ? -15.667 5.008 19.677 1.00 82.81 91 LEU A N 1
ATOM 666 C CA . LEU A 1 91 ? -15.847 3.998 20.720 1.00 82.81 91 LEU A CA 1
ATOM 667 C C . LEU A 1 91 ? -15.771 4.600 22.124 1.00 82.81 91 LEU A C 1
ATOM 669 O O . LEU A 1 91 ? -16.609 4.274 22.960 1.00 82.81 91 LEU A O 1
ATOM 673 N N . LEU A 1 92 ? -14.851 5.543 22.353 1.00 79.06 92 LEU A N 1
ATOM 674 C CA . LEU A 1 92 ? -14.769 6.294 23.611 1.00 79.06 92 LEU A CA 1
ATOM 675 C C . LEU A 1 92 ? -16.059 7.072 23.915 1.00 79.06 92 LEU A C 1
ATOM 677 O O . LEU A 1 92 ? -16.441 7.201 25.076 1.00 79.06 92 LEU A O 1
ATOM 681 N N . ILE A 1 93 ? -16.743 7.578 22.883 1.00 81.75 93 ILE A N 1
ATOM 682 C CA . ILE A 1 93 ? -18.025 8.284 23.032 1.00 81.75 93 ILE A CA 1
ATOM 683 C C . ILE A 1 93 ? -19.180 7.298 23.281 1.00 81.75 93 ILE A C 1
ATOM 685 O O . ILE A 1 93 ? -20.097 7.612 24.038 1.00 81.75 93 ILE A O 1
ATOM 689 N N . GLN A 1 94 ? -19.163 6.122 22.644 1.00 73.19 94 GLN A N 1
ATOM 690 C CA . GLN A 1 94 ? -20.268 5.156 22.685 1.00 73.19 94 GLN A CA 1
ATOM 691 C C . GLN A 1 94 ? -20.259 4.239 23.918 1.00 73.19 94 GLN A C 1
ATOM 693 O O . GLN A 1 94 ? -21.332 3.838 24.369 1.00 73.19 94 GLN A O 1
ATOM 698 N N . ALA A 1 95 ? -19.093 3.905 24.477 1.00 64.81 95 ALA A N 1
ATOM 699 C CA . ALA A 1 95 ? -18.983 2.985 25.607 1.00 64.81 95 ALA A CA 1
ATOM 700 C C . ALA A 1 95 ? -17.785 3.336 26.515 1.00 64.81 95 ALA A C 1
ATOM 702 O O . ALA A 1 95 ? -16.658 2.955 26.214 1.00 64.81 95 ALA A O 1
ATOM 703 N N . PRO A 1 96 ? -18.008 3.978 27.678 1.00 62.16 96 PRO A N 1
ATOM 704 C CA . PRO A 1 96 ? -16.939 4.282 28.636 1.00 62.16 96 PRO A CA 1
ATOM 705 C C . PRO A 1 96 ? -16.379 3.051 29.383 1.00 62.16 96 PRO A C 1
ATOM 707 O O . PRO A 1 96 ? -15.462 3.198 30.183 1.00 62.16 96 PRO A O 1
ATOM 710 N N . ASN A 1 97 ? -16.956 1.854 29.194 1.00 57.47 97 ASN A N 1
ATOM 711 C CA . ASN A 1 97 ? -16.607 0.644 29.948 1.00 57.47 97 ASN A CA 1
ATOM 712 C C . ASN A 1 97 ? -15.555 -0.207 29.204 1.00 57.47 97 ASN A C 1
ATOM 714 O O . ASN A 1 97 ? -15.878 -0.916 28.251 1.00 57.47 97 ASN A O 1
ATOM 718 N N . ASP A 1 98 ? -14.316 -0.180 29.705 1.00 58.69 98 ASP A N 1
ATOM 719 C CA . ASP A 1 98 ? -13.057 -0.650 29.088 1.00 58.69 98 ASP A CA 1
ATOM 720 C C . ASP A 1 98 ? -13.018 -2.079 28.499 1.00 58.69 98 ASP A C 1
ATOM 722 O O . ASP A 1 98 ? -12.280 -2.337 27.548 1.00 58.69 98 ASP A O 1
ATOM 726 N N . ALA A 1 99 ? -13.776 -3.044 29.031 1.00 57.50 99 ALA A N 1
ATOM 727 C CA . ALA A 1 99 ? -13.543 -4.463 28.715 1.00 57.50 99 ALA A CA 1
ATOM 728 C C . ALA A 1 99 ? -14.166 -4.945 27.385 1.00 57.50 99 ALA A C 1
ATOM 730 O O . ALA A 1 99 ? -13.641 -5.861 26.753 1.00 57.50 99 ALA A O 1
ATOM 731 N N . ILE A 1 100 ? -15.274 -4.339 26.941 1.00 54.97 100 ILE A N 1
ATOM 732 C CA . ILE A 1 100 ? -15.950 -4.688 25.668 1.00 54.97 100 ILE A CA 1
ATOM 733 C C . ILE A 1 100 ? -15.327 -3.908 24.496 1.00 54.97 100 ILE A C 1
ATOM 735 O O . ILE A 1 100 ? -15.293 -4.386 23.359 1.00 54.97 100 ILE A O 1
ATOM 739 N N . VAL A 1 101 ? -14.738 -2.748 24.805 1.00 61.22 101 VAL A N 1
ATOM 740 C CA . VAL A 1 101 ? -14.158 -1.797 23.852 1.00 61.22 101 VAL A CA 1
ATOM 741 C C . VAL A 1 101 ? -13.006 -2.415 23.060 1.00 61.22 101 VAL A C 1
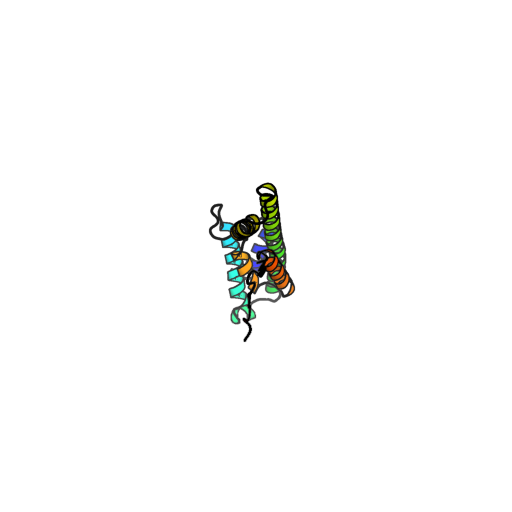ATOM 743 O O . VAL A 1 101 ? -12.919 -2.182 21.861 1.00 61.22 101 VAL A O 1
ATOM 746 N N . GLY A 1 102 ? -12.164 -3.260 23.666 1.00 65.38 102 GLY A N 1
ATOM 747 C CA . GLY A 1 102 ? -11.008 -3.849 22.976 1.00 65.38 102 GLY A CA 1
ATOM 748 C C . GLY A 1 102 ? -11.381 -4.761 21.799 1.00 65.38 102 GLY A C 1
ATOM 749 O O . GLY A 1 102 ? -10.871 -4.595 20.692 1.00 65.38 102 GLY A O 1
ATOM 750 N N . SER A 1 103 ? -12.308 -5.704 22.006 1.00 70.44 103 SER A N 1
ATOM 751 C CA . SER A 1 103 ? -12.722 -6.651 20.955 1.00 70.44 103 SER A CA 1
ATOM 752 C C . SER A 1 103 ? -13.530 -5.965 19.849 1.00 70.44 103 SER A C 1
ATOM 754 O O . SER A 1 103 ? -13.336 -6.241 18.659 1.00 70.44 103 SER A O 1
ATOM 756 N N . GLU A 1 104 ? -14.405 -5.032 20.229 1.00 75.62 104 GLU A N 1
ATOM 757 C CA . GLU A 1 104 ? -15.200 -4.256 19.283 1.00 75.62 104 GLU A CA 1
ATOM 758 C C . GLU A 1 104 ? -14.335 -3.281 18.472 1.00 75.62 104 GLU A C 1
ATOM 760 O O . GLU A 1 104 ? -14.506 -3.199 17.252 1.00 75.62 104 GLU A O 1
ATOM 765 N N . ALA A 1 105 ? -13.336 -2.649 19.102 1.00 76.56 105 ALA A N 1
ATOM 766 C CA . ALA A 1 105 ? -12.340 -1.814 18.435 1.00 76.56 105 ALA A CA 1
ATOM 767 C C . ALA A 1 105 ? -11.561 -2.595 17.385 1.00 76.56 105 ALA A C 1
ATOM 769 O O . ALA A 1 105 ? -11.536 -2.191 16.225 1.00 76.56 105 ALA A O 1
ATOM 770 N N . THR A 1 106 ? -10.980 -3.743 17.740 1.00 79.81 106 THR A N 1
ATOM 771 C CA . THR A 1 106 ? -10.217 -4.556 16.782 1.00 79.81 106 THR A CA 1
ATOM 772 C C . THR A 1 106 ? -11.084 -4.989 15.597 1.00 79.81 106 THR A C 1
ATOM 774 O O . THR A 1 106 ? -10.635 -4.967 14.446 1.00 79.81 106 THR A O 1
ATOM 777 N N . ARG A 1 107 ? -12.357 -5.333 15.834 1.00 82.88 107 ARG A N 1
ATOM 778 C CA . ARG A 1 107 ? -13.288 -5.695 14.757 1.00 82.88 107 ARG A CA 1
ATOM 779 C C . ARG A 1 107 ? -13.653 -4.500 13.872 1.00 82.88 107 ARG A C 1
ATOM 781 O O . ARG A 1 107 ? -13.742 -4.661 12.659 1.00 82.88 107 ARG A O 1
ATOM 788 N N . ALA A 1 108 ? -13.882 -3.326 14.452 1.00 85.31 108 ALA A N 1
ATOM 789 C CA . ALA A 1 108 ? -14.193 -2.112 13.700 1.00 85.31 108 ALA A CA 1
ATOM 790 C C . ALA A 1 108 ? -12.990 -1.657 12.861 1.00 85.31 108 ALA A C 1
ATOM 792 O O . ALA A 1 108 ? -13.125 -1.420 11.664 1.00 85.31 108 ALA A O 1
ATOM 793 N N . ILE A 1 109 ? -11.800 -1.643 13.462 1.00 85.94 109 ILE A N 1
ATOM 794 C CA . ILE A 1 109 ? -10.532 -1.324 12.800 1.00 85.94 109 ILE A CA 1
ATOM 795 C C . ILE A 1 109 ? -10.300 -2.273 11.624 1.00 85.94 109 ILE A C 1
ATOM 797 O O . ILE A 1 109 ? -10.140 -1.820 10.496 1.00 85.94 109 ILE A O 1
ATOM 801 N N . SER A 1 110 ? -10.336 -3.589 11.847 1.00 83.62 110 SER A N 1
ATOM 802 C CA . SER A 1 110 ? -10.066 -4.571 10.782 1.00 83.62 110 SER A CA 1
ATOM 803 C C . SER A 1 110 ? -11.034 -4.492 9.595 1.00 83.62 110 SER A C 1
ATOM 805 O O . SER A 1 110 ? -10.657 -4.874 8.491 1.00 83.62 110 SER A O 1
ATOM 807 N N . ARG A 1 111 ? -12.253 -3.970 9.790 1.00 87.19 111 ARG A N 1
ATOM 808 C CA . ARG A 1 111 ? -13.241 -3.746 8.719 1.00 87.19 111 ARG A CA 1
ATOM 809 C C . ARG A 1 111 ? -13.017 -2.471 7.913 1.00 87.19 111 ARG A C 1
ATOM 811 O O . ARG A 1 111 ? -13.517 -2.381 6.798 1.00 87.19 111 ARG A O 1
ATOM 818 N N . GLU A 1 112 ? -12.316 -1.495 8.474 1.00 89.12 112 GLU A N 1
ATOM 819 C CA . GLU A 1 112 ? -12.077 -0.191 7.846 1.00 89.12 112 GLU A CA 1
ATOM 820 C C . GLU A 1 112 ? -10.655 -0.066 7.287 1.00 89.12 112 GLU A C 1
ATOM 822 O O . GLU A 1 112 ? -10.412 0.751 6.399 1.00 89.12 112 GLU A O 1
ATOM 827 N N . MET A 1 113 ? -9.711 -0.869 7.788 1.00 91.94 113 MET A N 1
ATOM 828 C CA . MET A 1 113 ? -8.320 -0.829 7.346 1.00 91.94 113 MET A CA 1
ATOM 829 C C . MET A 1 113 ? -8.147 -1.405 5.932 1.00 91.94 113 MET A C 1
ATOM 831 O O . MET A 1 113 ? -8.607 -2.518 5.668 1.00 91.94 113 MET A O 1
ATOM 835 N N . PRO A 1 114 ? -7.402 -0.728 5.036 1.00 93.88 114 PRO A N 1
ATOM 836 C CA . PRO A 1 114 ? -7.103 -1.217 3.689 1.00 93.88 114 PRO A CA 1
ATOM 837 C C . PRO A 1 114 ? -6.005 -2.290 3.691 1.00 93.88 114 PRO A C 1
ATOM 839 O O . PRO A 1 114 ? -4.929 -2.111 3.118 1.00 93.88 114 PRO A O 1
ATOM 842 N N . VAL A 1 115 ? -6.264 -3.427 4.340 1.00 92.25 115 VAL A N 1
ATOM 843 C CA . VAL A 1 115 ? -5.287 -4.519 4.502 1.00 92.25 115 VAL A CA 1
ATOM 844 C C . VAL A 1 115 ? -4.741 -5.037 3.169 1.00 92.25 115 VAL A C 1
ATOM 846 O O . VAL A 1 115 ? -3.571 -5.409 3.088 1.00 92.25 115 VAL A O 1
ATOM 849 N N . ASP A 1 116 ? -5.554 -5.010 2.112 1.00 94.62 116 ASP A N 1
ATOM 850 C CA . ASP A 1 116 ? -5.157 -5.441 0.772 1.00 94.62 116 ASP A CA 1
ATOM 851 C C . ASP A 1 116 ? -4.103 -4.516 0.154 1.00 94.62 116 ASP A C 1
ATOM 853 O O . ASP A 1 116 ? -3.136 -4.998 -0.435 1.00 94.62 116 ASP A O 1
ATOM 857 N N . LEU A 1 117 ? -4.247 -3.197 0.337 1.00 96.56 117 LEU A N 1
ATOM 858 C CA . LEU A 1 117 ? -3.265 -2.213 -0.128 1.00 96.56 117 LEU A CA 1
ATOM 859 C C . LEU A 1 117 ? -2.002 -2.250 0.720 1.00 96.56 117 LEU A C 1
ATOM 861 O O . LEU A 1 117 ? -0.909 -2.168 0.170 1.00 96.56 117 LEU A O 1
ATOM 865 N N . LEU A 1 118 ? -2.134 -2.420 2.040 1.00 94.94 118 LEU A N 1
ATOM 866 C CA . LEU A 1 118 ? -0.983 -2.565 2.932 1.00 94.94 118 LEU A CA 1
ATOM 867 C C . LEU A 1 118 ? -0.133 -3.779 2.534 1.00 94.94 118 LEU A C 1
ATOM 869 O O . LEU A 1 118 ? 1.078 -3.643 2.391 1.00 94.94 118 LEU A O 1
ATOM 873 N N . ARG A 1 119 ? -0.754 -4.938 2.262 1.00 94.19 119 ARG A N 1
ATOM 874 C CA . ARG A 1 119 ? -0.024 -6.116 1.761 1.00 94.19 119 ARG A CA 1
ATOM 875 C C . ARG A 1 119 ? 0.594 -5.885 0.390 1.00 94.19 119 ARG A C 1
ATOM 877 O O . ARG A 1 119 ? 1.760 -6.209 0.206 1.00 94.19 119 ARG A O 1
ATOM 884 N N . ALA A 1 120 ? -0.169 -5.334 -0.554 1.00 97.06 120 ALA A N 1
ATOM 885 C CA . ALA A 1 120 ? 0.324 -5.074 -1.907 1.00 97.06 120 ALA A CA 1
ATOM 886 C C . ALA A 1 120 ? 1.453 -4.028 -1.935 1.00 97.06 120 ALA A C 1
ATOM 888 O O . ALA A 1 120 ? 2.220 -3.980 -2.889 1.00 97.06 120 ALA A O 1
ATOM 889 N N . SER A 1 121 ? 1.581 -3.212 -0.884 1.00 97.19 121 SER A N 1
ATOM 890 C CA . SER A 1 121 ? 2.649 -2.218 -0.744 1.00 97.19 121 SER A CA 1
ATOM 891 C C . SER A 1 121 ? 3.974 -2.818 -0.263 1.00 97.19 121 SER A C 1
ATOM 893 O O . SER A 1 121 ? 5.016 -2.240 -0.549 1.00 97.19 121 SER A O 1
ATOM 895 N N . LEU A 1 122 ? 3.965 -3.971 0.422 1.00 96.12 122 LEU A N 1
ATOM 896 C CA . LEU A 1 122 ? 5.168 -4.576 1.026 1.00 96.12 122 LEU A CA 1
ATOM 897 C C . LEU A 1 122 ? 6.352 -4.770 0.058 1.00 96.12 122 LEU A C 1
ATOM 899 O O . LEU A 1 122 ? 7.477 -4.488 0.459 1.00 96.12 122 LEU A O 1
ATOM 903 N N . PRO A 1 123 ? 6.166 -5.208 -1.204 1.00 95.69 123 PRO A N 1
ATOM 904 C CA . PRO A 1 123 ? 7.289 -5.382 -2.131 1.00 95.69 123 PRO A CA 1
ATOM 905 C C . PRO A 1 123 ? 7.957 -4.069 -2.562 1.00 95.69 123 PRO A C 1
ATOM 907 O O . PRO A 1 123 ? 9.009 -4.101 -3.194 1.00 95.69 123 PRO A O 1
ATOM 910 N N . HIS A 1 124 ? 7.328 -2.930 -2.267 1.00 96.00 124 HIS A N 1
ATOM 911 C CA . HIS A 1 124 ? 7.742 -1.600 -2.719 1.00 96.00 124 HIS A CA 1
ATOM 912 C C . HIS A 1 124 ? 8.288 -0.735 -1.583 1.00 96.00 124 HIS A C 1
ATOM 914 O O . HIS A 1 124 ? 8.817 0.346 -1.840 1.00 96.00 124 HIS A O 1
ATOM 920 N N . THR A 1 125 ? 8.153 -1.196 -0.335 1.00 96.50 125 THR A N 1
ATOM 921 C CA . THR A 1 125 ? 8.625 -0.459 0.835 1.00 96.50 125 THR A CA 1
ATOM 922 C C . THR A 1 125 ? 10.128 -0.572 1.022 1.00 96.50 125 THR A C 1
ATOM 924 O O . THR A 1 125 ? 10.693 -1.659 0.900 1.00 96.50 125 THR A O 1
ATOM 927 N N . ASP A 1 126 ? 10.755 0.532 1.418 1.00 94.81 126 ASP A N 1
ATOM 928 C CA . ASP A 1 126 ? 12.099 0.507 1.984 1.00 94.81 126 ASP A CA 1
ATOM 929 C C . ASP A 1 126 ? 12.099 0.070 3.465 1.00 94.81 126 ASP A C 1
ATOM 931 O O . ASP A 1 126 ? 11.061 -0.164 4.092 1.00 94.81 126 ASP A O 1
ATOM 935 N N . GLU A 1 127 ? 13.293 -0.025 4.049 1.00 94.62 127 GLU A N 1
ATOM 936 C CA . GLU A 1 127 ? 13.482 -0.427 5.447 1.00 94.62 127 GLU A CA 1
ATOM 937 C C . GLU A 1 127 ? 12.792 0.521 6.448 1.00 94.62 127 GLU A C 1
ATOM 939 O O . GLU A 1 127 ? 12.357 0.101 7.522 1.00 94.62 127 GLU A O 1
ATOM 944 N N . HIS A 1 128 ? 12.688 1.812 6.128 1.00 95.56 128 HIS A N 1
ATOM 945 C CA . HIS A 1 128 ? 12.021 2.783 6.989 1.00 95.56 128 HIS A CA 1
ATOM 946 C C . HIS A 1 128 ? 10.500 2.606 6.939 1.00 95.56 128 HIS A C 1
ATOM 948 O O . HIS A 1 128 ? 9.848 2.510 7.979 1.00 95.56 128 HIS A O 1
ATOM 954 N N . GLN A 1 129 ? 9.934 2.502 5.741 1.00 96.00 129 GLN A N 1
ATOM 955 C CA . GLN A 1 129 ? 8.511 2.275 5.515 1.00 96.00 129 GLN A CA 1
ATOM 956 C C . GLN A 1 129 ? 8.057 0.926 6.088 1.00 96.00 129 GLN A C 1
ATOM 958 O O . GLN A 1 129 ? 6.971 0.833 6.662 1.00 96.00 129 GLN A O 1
ATOM 963 N N . HIS A 1 130 ? 8.909 -0.101 6.030 1.00 93.81 130 HIS A N 1
ATOM 964 C CA . HIS A 1 130 ? 8.640 -1.390 6.662 1.00 93.81 130 HIS A CA 1
ATOM 965 C C . HIS A 1 130 ? 8.500 -1.268 8.190 1.00 93.81 130 HIS A C 1
ATOM 967 O O . HIS A 1 130 ? 7.581 -1.842 8.779 1.00 93.81 130 HIS A O 1
ATOM 973 N N . LYS A 1 131 ? 9.342 -0.452 8.841 1.00 93.31 131 LYS A N 1
ATOM 974 C CA . LYS A 1 131 ? 9.209 -0.146 10.279 1.00 93.31 131 LYS A CA 1
ATOM 975 C C . LYS A 1 131 ? 7.908 0.586 10.589 1.00 93.31 131 LYS A C 1
ATOM 977 O O . LYS A 1 131 ? 7.235 0.221 11.544 1.00 93.31 131 LYS A O 1
ATOM 982 N N . VAL A 1 132 ? 7.506 1.545 9.752 1.00 92.88 132 VAL A N 1
ATOM 983 C CA . VAL A 1 132 ? 6.214 2.239 9.903 1.00 92.88 132 VAL A CA 1
ATOM 984 C C . VAL A 1 132 ? 5.042 1.252 9.857 1.00 92.88 132 VAL A C 1
ATOM 986 O O . VAL A 1 132 ? 4.136 1.341 10.686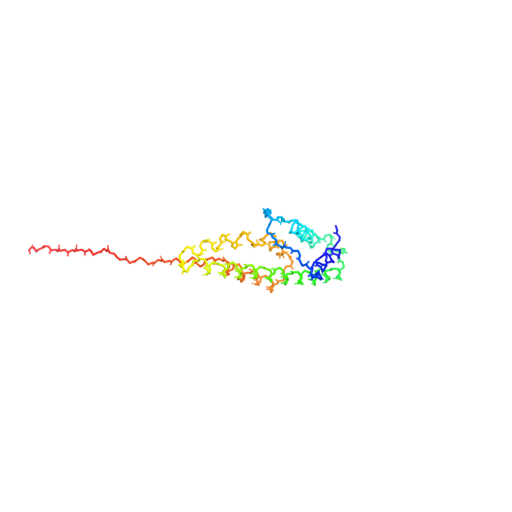 1.00 92.88 132 VAL A O 1
ATOM 989 N N . LEU A 1 133 ? 5.059 0.287 8.930 1.00 90.69 133 LEU A N 1
ATOM 990 C CA . LEU A 1 133 ? 4.033 -0.759 8.866 1.00 90.69 133 LEU A CA 1
ATOM 991 C C . LEU A 1 133 ? 4.042 -1.661 10.102 1.00 90.69 133 LEU A C 1
ATOM 993 O O . LEU A 1 133 ? 2.972 -2.022 10.594 1.00 90.69 133 LEU A O 1
ATOM 997 N N . LEU A 1 134 ? 5.224 -2.016 10.607 1.00 89.56 134 LEU A N 1
ATOM 998 C CA . LEU A 1 134 ? 5.360 -2.849 11.797 1.00 89.56 134 LEU A CA 1
ATOM 999 C C . LEU A 1 134 ? 4.836 -2.136 13.049 1.00 89.56 134 LEU A C 1
ATOM 1001 O O . LEU A 1 134 ? 4.032 -2.712 13.781 1.00 89.56 134 LEU A O 1
ATOM 1005 N N . ASP A 1 135 ? 5.227 -0.880 13.258 1.00 88.88 135 ASP A N 1
ATOM 1006 C CA . ASP A 1 135 ? 4.751 -0.046 14.366 1.00 88.88 135 ASP A CA 1
ATOM 1007 C C . ASP A 1 135 ? 3.229 0.118 14.306 1.00 88.88 135 ASP A C 1
ATOM 1009 O O . ASP A 1 135 ? 2.534 0.051 15.322 1.00 88.88 135 ASP A O 1
ATOM 1013 N N . PHE A 1 136 ? 2.687 0.298 13.099 1.00 83.50 136 PHE A N 1
ATOM 1014 C CA . PHE A 1 136 ? 1.250 0.369 12.888 1.00 83.50 136 PHE A CA 1
ATOM 1015 C C . PHE A 1 136 ? 0.557 -0.953 13.240 1.00 83.50 136 PHE A C 1
ATOM 1017 O O . PHE A 1 136 ? -0.397 -0.954 14.015 1.00 83.50 136 PHE A O 1
ATOM 1024 N N . ALA A 1 137 ? 1.060 -2.084 12.740 1.00 83.38 137 ALA A N 1
ATOM 1025 C CA . ALA A 1 137 ? 0.513 -3.401 13.048 1.00 83.38 137 ALA A CA 1
ATOM 1026 C C . ALA A 1 137 ? 0.525 -3.685 14.559 1.00 83.38 137 ALA A C 1
ATOM 1028 O O . ALA A 1 137 ? -0.466 -4.177 15.091 1.00 83.38 137 ALA A O 1
ATOM 1029 N N . GLN A 1 138 ? 1.598 -3.311 15.263 1.00 82.44 138 GLN A N 1
ATOM 1030 C CA . GLN A 1 138 ? 1.693 -3.444 16.719 1.00 82.44 138 GLN A CA 1
ATOM 1031 C C . GLN A 1 138 ? 0.635 -2.617 17.457 1.00 82.44 138 GLN A C 1
ATOM 1033 O O . GLN A 1 138 ? 0.057 -3.108 18.422 1.00 82.44 138 GLN A O 1
ATOM 1038 N N . ARG A 1 139 ? 0.339 -1.395 16.997 1.00 76.88 139 ARG A N 1
ATOM 1039 C CA . ARG A 1 139 ? -0.716 -0.548 17.585 1.00 76.88 139 ARG A CA 1
ATOM 1040 C C . ARG A 1 139 ? -2.122 -1.095 17.357 1.00 76.88 139 ARG A C 1
ATOM 1042 O O . ARG A 1 139 ? -2.998 -0.865 18.182 1.00 76.88 139 ARG A O 1
ATOM 1049 N N . LEU A 1 140 ? -2.348 -1.784 16.239 1.00 70.38 140 LEU A N 1
ATOM 1050 C CA . LEU A 1 140 ? -3.653 -2.365 15.916 1.00 70.38 140 LEU A CA 1
ATOM 1051 C C . LEU A 1 140 ? -3.935 -3.681 16.649 1.00 70.38 140 LEU A C 1
ATOM 1053 O O . LEU A 1 140 ? -5.098 -4.081 16.756 1.00 70.38 140 LEU A O 1
ATOM 1057 N N . MET A 1 141 ? -2.896 -4.370 17.123 1.00 65.38 141 MET A N 1
ATOM 1058 C CA . MET A 1 141 ? -3.068 -5.578 17.918 1.00 65.38 141 MET A CA 1
ATOM 1059 C C . MET A 1 141 ? -3.595 -5.189 19.303 1.00 65.38 141 MET A C 1
ATOM 1061 O O . MET A 1 141 ? -2.957 -4.392 19.992 1.00 65.38 141 MET A O 1
ATOM 1065 N N . PRO A 1 142 ? -4.736 -5.742 19.752 1.00 54.25 142 PRO A N 1
ATOM 1066 C CA . PRO A 1 142 ? -5.139 -5.564 21.134 1.00 54.25 142 PRO A CA 1
ATOM 1067 C C . PRO A 1 142 ? -4.029 -6.136 22.014 1.00 54.25 142 PRO A C 1
ATOM 1069 O O . PRO A 1 142 ? -3.580 -7.263 21.788 1.00 54.25 142 PRO A O 1
ATOM 1072 N N . VAL A 1 143 ? -3.574 -5.365 23.007 1.00 49.94 143 VAL A N 1
ATOM 1073 C CA . VAL A 1 143 ? -2.727 -5.897 24.075 1.00 49.94 143 VAL A CA 1
ATOM 1074 C C . VAL A 1 143 ? -3.537 -7.015 24.714 1.00 49.94 143 VAL A C 1
ATOM 1076 O O . VAL A 1 143 ? -4.454 -6.767 25.493 1.00 49.94 143 VAL A O 1
ATOM 1079 N N . THR A 1 144 ? -3.250 -8.261 24.344 1.00 42.72 144 THR A N 1
ATOM 1080 C CA . THR A 1 144 ? -3.704 -9.424 25.090 1.00 42.72 144 THR A CA 1
ATOM 1081 C C . THR A 1 144 ? -3.058 -9.313 26.457 1.00 42.72 144 THR A C 1
ATOM 1083 O O . THR A 1 144 ? -1.930 -9.757 26.665 1.00 42.72 144 THR A O 1
ATOM 1086 N N . GLY A 1 145 ? -3.759 -8.660 27.382 1.00 38.53 145 GLY A N 1
ATOM 1087 C CA . GLY A 1 145 ? -3.503 -8.774 28.799 1.00 38.53 145 GLY A CA 1
ATOM 1088 C C . GLY A 1 145 ? -3.737 -10.227 29.169 1.00 38.53 145 GLY A C 1
ATOM 1089 O O . GLY A 1 145 ? -4.851 -10.622 29.498 1.00 38.53 145 GLY A O 1
ATOM 1090 N N . PHE A 1 146 ? -2.691 -11.045 29.088 1.00 35.12 146 PHE A N 1
ATOM 1091 C CA . PHE A 1 146 ? -2.636 -12.265 29.870 1.00 35.12 146 PHE A CA 1
ATOM 1092 C C . PHE A 1 146 ? -2.568 -11.837 31.336 1.00 35.12 146 PHE A C 1
ATOM 1094 O O . PHE A 1 146 ? -1.497 -11.707 31.924 1.00 35.12 146 PHE A O 1
ATOM 1101 N N . SER A 1 147 ? -3.731 -11.601 31.939 1.00 33.06 147 SER A N 1
ATOM 1102 C CA . SER A 1 147 ? -3.881 -11.718 33.380 1.00 33.06 147 SER A CA 1
ATOM 1103 C C . SER A 1 147 ? -3.688 -13.190 33.735 1.00 33.06 147 SER A C 1
ATOM 1105 O O . SER A 1 147 ? -4.644 -13.947 33.840 1.00 33.06 147 SER A O 1
ATOM 1107 N N . ALA A 1 148 ? -2.442 -13.602 33.961 1.00 38.75 148 ALA A N 1
ATOM 1108 C CA . ALA A 1 148 ? -2.157 -14.715 34.855 1.00 38.75 148 ALA A CA 1
ATOM 1109 C C . ALA A 1 148 ? -2.207 -14.187 36.299 1.00 38.75 148 ALA A C 1
ATOM 1111 O O . ALA A 1 148 ? -1.215 -14.197 37.019 1.00 38.75 148 ALA A O 1
ATOM 1112 N N . HIS A 1 149 ? -3.365 -13.666 36.717 1.00 42.50 149 HIS A N 1
ATOM 1113 C CA . HIS A 1 149 ? -3.654 -13.479 38.135 1.00 42.50 149 HIS A CA 1
ATOM 1114 C C . HIS A 1 149 ? -4.290 -14.772 38.643 1.00 42.50 149 HIS A C 1
ATOM 1116 O O . HIS A 1 149 ? -5.500 -14.873 38.818 1.00 42.50 149 HIS A O 1
ATOM 1122 N N . GLY A 1 150 ? -3.455 -15.796 38.812 1.00 41.50 150 GLY A N 1
ATOM 1123 C CA . GLY A 1 150 ? -3.800 -16.954 39.623 1.00 41.50 150 GLY A CA 1
ATOM 1124 C C . GLY A 1 150 ? -3.684 -16.579 41.096 1.00 41.50 150 GLY A C 1
ATOM 1125 O O . GLY A 1 150 ? -2.688 -16.918 41.726 1.00 41.50 150 GLY A O 1
ATOM 1126 N N . SER A 1 151 ? -4.669 -15.853 41.628 1.00 41.16 151 SER A N 1
ATOM 1127 C CA . SER A 1 151 ? -4.867 -15.772 43.079 1.00 41.16 151 SER A CA 1
ATOM 1128 C C . SER A 1 151 ? -5.566 -17.042 43.551 1.00 41.16 151 SER A C 1
ATOM 1130 O O . SER A 1 151 ? -6.758 -17.236 43.338 1.00 41.16 151 SER A O 1
ATOM 1132 N N . ASP A 1 152 ? -4.742 -17.929 44.094 1.00 46.28 152 ASP A N 1
ATOM 1133 C CA . ASP A 1 152 ? -4.834 -18.431 45.465 1.00 46.28 152 ASP A CA 1
ATOM 1134 C C . ASP A 1 152 ? -6.218 -18.840 46.010 1.00 46.28 152 ASP A C 1
ATOM 1136 O O . ASP A 1 152 ? -7.108 -18.021 46.232 1.00 46.28 152 ASP A O 1
ATOM 1140 N N . SER A 1 153 ? -6.366 -20.134 46.301 1.00 44.81 153 SER A N 1
ATOM 1141 C CA . SER A 1 153 ? -7.097 -20.642 47.475 1.00 44.81 153 SER A CA 1
ATOM 1142 C C . SER A 1 153 ? -6.949 -22.164 47.560 1.00 44.81 153 SER A C 1
ATOM 1144 O O . SER A 1 153 ? -7.784 -22.938 47.099 1.00 44.81 153 SER A O 1
ATOM 1146 N N . GLY A 1 154 ? -5.853 -22.602 48.174 1.00 40.62 154 GLY A N 1
ATOM 1147 C CA . GLY A 1 154 ? -5.648 -23.992 48.568 1.00 40.62 154 GLY A CA 1
ATOM 1148 C C . GLY A 1 154 ? -4.901 -24.055 49.890 1.00 40.62 154 GLY A C 1
ATOM 1149 O O . GLY A 1 154 ? -3.728 -24.415 49.913 1.00 40.62 154 GLY A O 1
ATOM 1150 N N . SER A 1 155 ? -5.556 -23.671 50.991 1.00 43.19 155 SER A N 1
ATOM 1151 C CA . SER A 1 155 ? -5.019 -23.905 52.331 1.00 43.19 155 SER A CA 1
ATOM 1152 C C . SER A 1 155 ? -4.992 -25.412 52.601 1.00 43.19 155 SER A C 1
ATOM 1154 O O . SER A 1 155 ? -6.006 -26.054 52.867 1.00 43.19 155 SER A O 1
ATOM 1156 N N . VAL A 1 156 ? -3.805 -26.004 52.501 1.00 46.94 156 VAL A N 1
ATOM 1157 C CA . VAL A 1 156 ? -3.589 -27.402 52.869 1.00 46.94 156 VAL A CA 1
ATOM 1158 C C . VAL A 1 156 ? -3.457 -27.459 54.386 1.00 46.94 156 VAL A C 1
ATOM 1160 O O . VAL A 1 156 ? -2.428 -27.104 54.956 1.00 46.94 156 VAL A O 1
ATOM 1163 N N . THR A 1 157 ? -4.534 -27.860 55.051 1.00 43.53 157 THR A N 1
ATOM 1164 C CA . THR A 1 157 ? -4.528 -28.229 56.468 1.00 43.53 157 THR A CA 1
ATOM 1165 C C . THR A 1 157 ? -3.850 -29.593 56.590 1.00 43.53 157 THR A C 1
ATOM 1167 O O . THR A 1 157 ? -4.325 -30.565 56.008 1.00 43.53 157 THR A O 1
ATOM 1170 N N . TYR A 1 158 ? -2.747 -29.686 57.334 1.00 41.12 158 TYR A N 1
ATOM 1171 C CA . TYR A 1 158 ? -2.255 -30.963 57.850 1.00 41.12 158 TYR A CA 1
ATOM 1172 C C . TYR A 1 158 ? -2.197 -30.871 59.377 1.00 41.12 158 TYR A C 1
ATOM 1174 O O . TYR A 1 158 ? -1.369 -30.176 59.959 1.00 41.12 158 TYR A O 1
ATOM 1182 N N . GLU A 1 159 ? -3.142 -31.541 60.025 1.00 40.25 159 GLU A N 1
ATOM 1183 C CA . GLU A 1 159 ? -3.129 -31.811 61.457 1.00 40.25 159 GLU A CA 1
ATOM 1184 C C . GLU A 1 159 ? -2.573 -33.233 61.629 1.00 40.25 159 GLU A C 1
ATOM 1186 O O . GLU A 1 159 ? -3.133 -34.186 61.085 1.00 40.25 159 GLU A O 1
ATOM 1191 N N . SER A 1 160 ? -1.441 -33.379 62.324 1.00 53.72 160 SER A N 1
ATOM 1192 C CA . SER A 1 160 ? -0.868 -34.683 62.685 1.00 53.72 160 SER A CA 1
ATOM 1193 C C . SER A 1 160 ? -1.203 -35.002 64.142 1.00 53.72 160 SER A C 1
ATOM 1195 O O . SER A 1 160 ? -0.858 -34.244 65.046 1.00 53.72 160 SER A O 1
ATOM 1197 N N . VAL A 1 161 ? -1.875 -36.136 64.340 1.00 43.75 161 VAL A N 1
ATOM 1198 C CA . VAL A 1 161 ? -2.333 -36.709 65.620 1.00 43.75 161 VAL A CA 1
ATOM 1199 C C . VAL A 1 161 ? -1.145 -37.251 66.447 1.00 43.75 161 VAL A C 1
ATOM 1201 O O . VAL A 1 161 ? -0.186 -37.741 65.844 1.00 43.75 161 VAL A O 1
ATOM 1204 N N . PRO A 1 162 ? -1.174 -37.208 67.799 1.00 48.44 162 PRO A N 1
ATOM 1205 C CA . PRO A 1 162 ? -0.087 -37.699 68.644 1.00 48.44 162 PRO A CA 1
ATOM 1206 C C . PRO A 1 162 ? -0.150 -39.219 68.855 1.00 48.44 162 PRO A C 1
ATOM 1208 O O . PRO A 1 162 ? -1.234 -39.794 68.970 1.00 48.44 162 PRO A O 1
ATOM 1211 N N . GLY A 1 163 ? 1.028 -39.837 68.961 1.00 39.62 163 GLY A N 1
ATOM 1212 C CA . GLY A 1 163 ? 1.248 -41.168 69.534 1.00 39.62 163 GLY A CA 1
ATOM 1213 C C . GLY A 1 163 ? 2.063 -41.072 70.814 1.00 39.62 163 GLY A C 1
ATOM 1214 O O . GLY A 1 163 ? 2.830 -40.088 70.936 1.00 39.62 163 GLY A O 1
#